Protein AF-A0A2V7PS42-F1 (afdb_monomer_lite)

Foldseek 3Di:
DDWADDDDPPCQFKTKDWDWDDDDDDIWIWIDIDGQPDDSDDVVSVVPDDPVNVVVRVVPTGTPVVDVRNPDDD

pLDDT: mean 77.83, std 14.3, range [43.75, 93.94]

Radius of gyration: 12.76 Å; chains: 1; bounding box: 37×18×37 Å

Structure (mmCIF, N/CA/C/O backbone):
data_AF-A0A2V7PS42-F1
#
_entry.id   AF-A0A2V7PS42-F1
#
loop_
_atom_site.group_PDB
_atom_site.id
_atom_site.type_symbol
_atom_site.label_atom_id
_atom_site.label_alt_id
_atom_site.label_comp_id
_atom_site.label_asym_id
_atom_site.label_entity_id
_atom_site.label_seq_id
_atom_site.pdbx_PDB_ins_code
_atom_site.Cartn_x
_atom_site.Cartn_y
_atom_site.Cartn_z
_atom_site.occupancy
_atom_site.B_iso_or_equiv
_atom_site.auth_seq_id
_atom_site.auth_comp_id
_atom_site.auth_asym_id
_atom_site.auth_atom_id
_atom_site.pdbx_PDB_model_num
ATOM 1 N N . VAL A 1 1 ? 3.716 4.648 -1.490 1.00 89.88 1 VAL A N 1
ATOM 2 C CA . VAL A 1 1 ? 2.381 3.995 -1.501 1.00 89.88 1 VAL A CA 1
ATOM 3 C C . VAL A 1 1 ? 1.314 5.078 -1.417 1.00 89.88 1 VAL A C 1
ATOM 5 O O . VAL A 1 1 ? 1.597 6.112 -0.829 1.00 89.88 1 VAL A O 1
ATOM 8 N N . SER A 1 2 ? 0.143 4.906 -2.034 1.00 88.75 2 SER A N 1
ATOM 9 C CA . SER A 1 2 ? -0.965 5.872 -1.930 1.00 88.75 2 SER A CA 1
ATOM 10 C C . SER A 1 2 ? -2.328 5.170 -1.944 1.00 88.75 2 SER A C 1
ATOM 12 O O . SER A 1 2 ? -2.447 4.132 -2.603 1.00 88.75 2 SER A O 1
ATOM 14 N N . PRO A 1 3 ? -3.381 5.733 -1.326 1.00 87.25 3 PRO A N 1
ATOM 15 C CA . PRO A 1 3 ? -4.747 5.284 -1.572 1.00 87.25 3 PRO A CA 1
ATOM 16 C C . PRO A 1 3 ? -5.113 5.469 -3.057 1.00 87.25 3 PRO A C 1
ATOM 18 O O . PRO A 1 3 ? -4.608 6.369 -3.732 1.00 87.25 3 PRO A O 1
ATOM 21 N N . ALA A 1 4 ? -5.972 4.599 -3.577 1.00 81.00 4 ALA A N 1
ATOM 22 C CA . ALA A 1 4 ? -6.471 4.602 -4.949 1.00 81.00 4 ALA A CA 1
ATOM 23 C C . ALA A 1 4 ? -7.965 4.227 -4.992 1.00 81.00 4 ALA A C 1
ATOM 25 O O . ALA A 1 4 ? -8.542 3.796 -3.991 1.00 81.00 4 ALA A O 1
ATOM 26 N N . GLY A 1 5 ? -8.600 4.409 -6.151 1.00 74.12 5 GLY A N 1
ATOM 27 C CA . GLY A 1 5 ? -10.016 4.092 -6.359 1.00 74.12 5 GLY A CA 1
ATOM 28 C C . GLY A 1 5 ? -10.990 5.155 -5.830 1.00 74.12 5 GLY A C 1
ATOM 29 O O . GLY A 1 5 ? -10.643 6.011 -5.012 1.00 74.12 5 GLY A O 1
ATOM 30 N N . ARG A 1 6 ? -12.232 5.111 -6.330 1.00 65.62 6 ARG A N 1
ATOM 31 C CA . ARG A 1 6 ? -13.320 6.018 -5.926 1.00 65.62 6 ARG A CA 1
ATOM 32 C C . ARG A 1 6 ? -13.988 5.514 -4.648 1.00 65.62 6 ARG A C 1
ATOM 34 O O . ARG A 1 6 ? -14.249 4.322 -4.522 1.00 65.62 6 ARG A O 1
ATOM 41 N N . ILE A 1 7 ? -14.311 6.427 -3.733 1.00 64.25 7 ILE A N 1
ATOM 42 C CA . ILE A 1 7 ? -15.172 6.119 -2.586 1.00 64.25 7 ILE A CA 1
ATOM 43 C C . ILE A 1 7 ? -16.591 5.940 -3.127 1.00 64.25 7 ILE A C 1
ATOM 45 O O . ILE A 1 7 ? -17.173 6.878 -3.668 1.00 64.25 7 ILE A O 1
ATOM 49 N N . THR A 1 8 ? -17.132 4.731 -3.018 1.00 58.72 8 THR A N 1
ATOM 50 C CA . THR A 1 8 ? -18.543 4.461 -3.313 1.00 58.72 8 THR A CA 1
ATOM 51 C C . THR A 1 8 ? -19.305 4.304 -2.001 1.00 58.72 8 THR A C 1
ATOM 53 O O . THR A 1 8 ? -18.718 3.964 -0.975 1.00 58.72 8 THR A O 1
ATOM 56 N N . GLN A 1 9 ? -20.619 4.534 -2.013 1.00 56.50 9 GLN A N 1
ATOM 57 C CA . G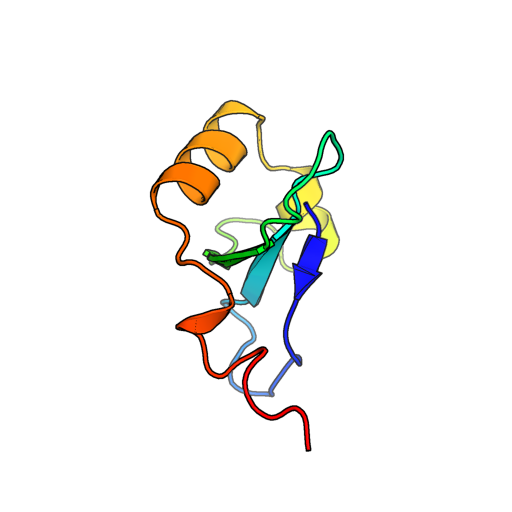LN A 1 9 ? -21.475 4.415 -0.823 1.00 56.50 9 GLN A CA 1
ATOM 58 C C . GLN A 1 9 ? -21.404 3.026 -0.152 1.00 56.50 9 GLN A C 1
ATOM 60 O O . GLN A 1 9 ? -21.658 2.920 1.046 1.00 56.50 9 GLN A O 1
ATOM 65 N N . TYR A 1 10 ? -21.012 1.997 -0.911 1.00 54.88 10 TYR A N 1
ATOM 66 C CA . TYR A 1 10 ? -20.848 0.609 -0.471 1.00 54.88 10 TYR A CA 1
ATOM 67 C C . TYR A 1 10 ? -19.395 0.234 -0.121 1.00 54.88 10 TYR A C 1
ATOM 69 O O . TYR A 1 10 ? -19.158 -0.830 0.433 1.00 54.88 10 TYR A O 1
ATOM 77 N N . GLY A 1 11 ? -18.418 1.094 -0.429 1.00 57.97 11 GLY A N 1
ATOM 78 C CA . GLY A 1 11 ? -16.985 0.863 -0.211 1.00 57.97 11 GLY A CA 1
ATOM 79 C C . GLY A 1 11 ? -16.444 1.581 1.024 1.00 57.97 11 GLY A C 1
ATOM 80 O O . GLY A 1 11 ? -15.370 2.173 0.957 1.00 57.97 11 GLY A O 1
ATOM 81 N N . LYS A 1 12 ? -17.216 1.621 2.117 1.00 62.44 12 LYS A N 1
ATOM 82 C CA . LYS A 1 12 ? -16.792 2.305 3.351 1.00 62.44 12 LYS A CA 1
ATOM 83 C C . LYS A 1 12 ? -15.738 1.523 4.138 1.00 62.44 12 LYS A C 1
ATOM 85 O O . LYS A 1 12 ? -14.956 2.147 4.845 1.00 62.44 12 LYS A O 1
ATOM 90 N N . ASP A 1 13 ? -15.677 0.207 3.944 1.00 71.12 13 ASP A N 1
ATOM 91 C CA . ASP A 1 13 ? -14.842 -0.676 4.765 1.00 71.12 13 ASP A CA 1
ATOM 92 C C . ASP A 1 13 ? -13.562 -1.140 4.053 1.00 71.12 13 ASP A C 1
ATOM 94 O O . ASP A 1 13 ? -12.642 -1.627 4.700 1.00 71.12 13 ASP A O 1
ATOM 98 N N . GLU A 1 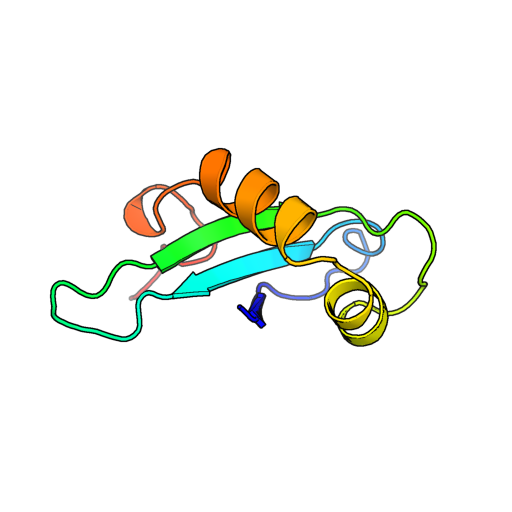14 ? -13.464 -0.959 2.731 1.00 80.00 14 GLU A N 1
ATOM 99 C CA . GLU A 1 14 ? -12.306 -1.368 1.933 1.00 80.00 14 GLU A CA 1
ATOM 100 C C . GLU A 1 14 ? -11.918 -0.324 0.893 1.00 80.00 14 GLU A C 1
ATOM 102 O O . GLU A 1 14 ? -12.766 0.298 0.250 1.00 80.00 14 GLU A O 1
ATOM 107 N N . PHE A 1 15 ? -10.614 -0.184 0.661 1.00 83.00 15 PHE A N 1
ATOM 108 C CA . PHE A 1 15 ? -10.101 0.656 -0.408 1.00 83.00 15 PHE A CA 1
ATOM 109 C C . PHE A 1 15 ? -8.860 0.092 -1.091 1.00 83.00 15 PHE A C 1
ATOM 111 O O . PHE A 1 15 ? -8.164 -0.771 -0.562 1.00 83.00 15 PHE A O 1
ATOM 118 N N . ALA A 1 16 ? -8.576 0.582 -2.299 1.00 85.88 16 ALA A N 1
ATOM 119 C CA . ALA A 1 16 ? -7.392 0.171 -3.037 1.00 85.88 16 ALA A CA 1
ATOM 120 C C . ALA A 1 16 ? -6.140 0.907 -2.547 1.00 85.88 16 ALA A C 1
ATOM 122 O O . ALA A 1 16 ? -6.150 2.128 -2.376 1.00 85.88 16 ALA A O 1
ATOM 123 N N . LEU A 1 17 ? -5.044 0.173 -2.380 1.00 90.19 17 LEU A N 1
ATOM 124 C CA . LEU A 1 17 ? -3.703 0.708 -2.180 1.00 90.19 17 LEU A CA 1
ATOM 125 C C . LEU A 1 17 ? -2.892 0.526 -3.455 1.00 90.19 17 LEU A C 1
ATOM 127 O O . LEU A 1 17 ? -2.810 -0.578 -3.991 1.00 90.19 17 LEU A O 1
ATOM 131 N N . ARG A 1 18 ? -2.273 1.615 -3.914 1.00 91.00 18 ARG A N 1
ATOM 132 C CA . ARG A 1 18 ? -1.373 1.630 -5.063 1.00 91.00 18 ARG A CA 1
ATOM 133 C C . ARG A 1 18 ? 0.077 1.690 -4.603 1.00 91.00 18 ARG A C 1
ATOM 135 O O . ARG A 1 18 ? 0.503 2.631 -3.923 1.00 91.00 18 ARG A O 1
ATOM 142 N N . PHE A 1 19 ? 0.847 0.714 -5.054 1.00 90.88 19 PHE A N 1
ATOM 143 C CA . PHE A 1 19 ? 2.298 0.691 -4.968 1.00 90.88 19 PHE A CA 1
ATOM 144 C C . PHE A 1 19 ? 2.872 1.102 -6.319 1.00 90.88 19 PHE A C 1
ATOM 146 O O . PHE A 1 19 ? 2.425 0.612 -7.351 1.00 90.88 19 PHE A O 1
ATOM 153 N N . ARG A 1 20 ? 3.846 2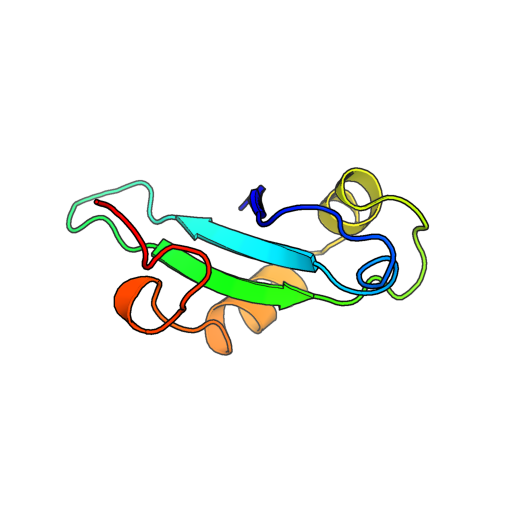.012 -6.312 1.00 90.69 20 ARG A N 1
ATOM 154 C CA . ARG A 1 20 ? 4.552 2.466 -7.511 1.00 90.69 20 ARG A CA 1
ATOM 155 C C . ARG A 1 20 ? 6.049 2.364 -7.261 1.00 90.69 20 ARG A C 1
ATOM 157 O O . ARG A 1 20 ? 6.537 2.926 -6.280 1.00 90.69 20 ARG A O 1
ATOM 164 N N . ARG A 1 21 ? 6.759 1.673 -8.152 1.00 87.06 21 ARG A N 1
ATOM 165 C CA . ARG A 1 21 ? 8.226 1.678 -8.205 1.00 87.06 21 ARG A CA 1
ATOM 166 C C . ARG A 1 21 ? 8.707 3.064 -8.646 1.00 87.06 21 ARG A C 1
ATOM 168 O O . ARG A 1 21 ? 8.182 3.613 -9.615 1.00 87.06 21 ARG A O 1
ATOM 175 N N . ILE A 1 22 ? 9.670 3.633 -7.916 1.00 85.06 22 ILE A N 1
ATOM 176 C CA . ILE A 1 22 ? 10.197 4.979 -8.191 1.00 85.06 22 ILE A CA 1
ATOM 177 C C . ILE A 1 22 ? 11.401 4.892 -9.146 1.00 85.06 22 ILE A C 1
ATOM 179 O O . ILE A 1 22 ? 11.378 5.600 -10.146 1.00 85.06 22 ILE A O 1
ATOM 183 N N . GLU A 1 23 ? 12.371 3.981 -8.943 1.00 83.31 23 GLU A N 1
ATOM 184 C CA . GLU A 1 23 ? 13.592 3.885 -9.781 1.00 83.31 23 GLU A CA 1
ATOM 185 C C . GLU A 1 23 ? 14.283 2.493 -9.778 1.00 83.31 23 GLU A C 1
ATOM 187 O O . GLU A 1 23 ? 14.037 1.690 -8.868 1.00 83.31 23 GLU A O 1
ATOM 192 N N . PRO A 1 24 ? 15.190 2.217 -10.751 1.00 70.88 24 PRO A N 1
ATOM 193 C CA . PRO A 1 24 ? 15.150 2.710 -12.130 1.00 70.88 24 PRO A CA 1
ATOM 194 C C . PRO A 1 24 ? 14.099 1.912 -12.941 1.00 70.88 24 PRO A C 1
ATOM 196 O O . PRO A 1 24 ? 13.515 0.956 -12.420 1.00 70.88 24 PRO A O 1
ATOM 199 N N . PRO A 1 25 ? 13.799 2.314 -14.189 1.00 72.56 25 PRO A N 1
ATOM 200 C CA . PRO A 1 25 ? 12.795 1.666 -15.037 1.00 72.56 25 PRO A CA 1
ATOM 201 C C . PRO A 1 25 ? 12.955 0.134 -15.153 1.00 72.56 25 PRO A C 1
ATOM 203 O O . PRO A 1 25 ? 14.073 -0.371 -15.035 1.00 72.56 25 PRO A O 1
ATOM 206 N N . PRO A 1 26 ? 11.866 -0.609 -15.441 1.00 72.06 26 PRO A N 1
ATOM 207 C CA . PRO A 1 26 ? 10.547 -0.128 -15.873 1.00 72.06 26 PRO A CA 1
ATOM 208 C C . PRO A 1 26 ? 9.638 0.351 -14.720 1.00 72.06 26 PRO A C 1
ATOM 210 O O . PRO A 1 26 ? 9.740 -0.157 -13.602 1.00 72.06 26 PRO A O 1
ATOM 213 N N . PRO A 1 27 ? 8.729 1.320 -14.967 1.00 78.38 27 PRO A N 1
ATOM 214 C CA . PRO A 1 27 ? 7.716 1.697 -13.988 1.00 78.38 27 PRO A CA 1
ATOM 215 C C . PRO A 1 27 ? 6.768 0.516 -13.751 1.00 78.38 27 PRO A C 1
ATOM 217 O O . PRO A 1 27 ? 6.104 0.042 -14.669 1.00 78.38 27 PRO A O 1
ATOM 220 N N . GLU A 1 28 ? 6.698 0.054 -12.507 1.00 84.06 28 GLU A N 1
ATOM 221 C CA . GLU A 1 28 ? 5.762 -0.981 -12.078 1.00 84.06 28 GLU A CA 1
ATOM 222 C C . GLU A 1 28 ? 4.745 -0.367 -11.117 1.00 84.06 28 GLU A C 1
ATOM 224 O O . GLU A 1 28 ? 5.114 0.289 -10.135 1.00 84.06 28 GLU A O 1
ATOM 229 N N . GLU A 1 29 ? 3.464 -0.589 -11.404 1.00 88.75 29 GLU A N 1
ATOM 230 C CA . GLU A 1 29 ? 2.371 -0.269 -10.497 1.00 88.75 29 GLU A CA 1
ATOM 231 C C . GLU A 1 29 ? 1.657 -1.549 -10.076 1.00 88.75 29 GLU A C 1
ATOM 233 O O . GLU A 1 29 ? 1.390 -2.428 -10.899 1.00 88.75 29 GLU A O 1
ATOM 238 N N . ARG A 1 30 ? 1.331 -1.644 -8.788 1.00 89.94 30 ARG A N 1
ATOM 239 C CA . ARG A 1 30 ? 0.607 -2.777 -8.212 1.00 89.94 30 ARG A CA 1
ATOM 240 C C . ARG A 1 30 ? -0.530 -2.290 -7.333 1.00 89.94 30 ARG A C 1
ATOM 242 O O . ARG A 1 30 ? -0.427 -1.232 -6.705 1.00 89.94 30 ARG A O 1
ATOM 249 N N . LEU A 1 31 ? -1.608 -3.061 -7.294 1.00 89.19 31 LEU A N 1
ATOM 250 C CA . LEU A 1 31 ? -2.816 -2.759 -6.540 1.00 89.19 31 LEU A CA 1
ATOM 251 C C . LEU A 1 31 ? -3.154 -3.892 -5.577 1.00 89.19 31 LEU A C 1
ATOM 253 O O . LEU A 1 31 ? -3.031 -5.069 -5.907 1.00 89.19 31 LEU A O 1
ATOM 257 N N . THR A 1 32 ? -3.632 -3.533 -4.392 1.00 88.94 32 THR A N 1
ATOM 258 C CA . THR A 1 32 ? -4.276 -4.474 -3.469 1.00 88.94 32 THR A CA 1
ATOM 259 C C . THR A 1 32 ? -5.481 -3.823 -2.810 1.00 88.94 32 THR A C 1
ATOM 261 O O . THR A 1 32 ? -5.525 -2.601 -2.657 1.00 88.94 32 THR A O 1
ATOM 264 N N . ARG A 1 33 ? -6.457 -4.635 -2.407 1.00 87.25 33 ARG A N 1
ATOM 265 C CA . ARG A 1 33 ? -7.533 -4.218 -1.504 1.00 87.25 33 ARG A CA 1
ATOM 266 C C . ARG A 1 33 ? -7.011 -4.216 -0.070 1.00 87.25 33 ARG A C 1
ATOM 268 O O . ARG A 1 33 ? -6.252 -5.103 0.315 1.00 87.25 33 ARG A O 1
ATOM 275 N N . TYR A 1 34 ? -7.401 -3.207 0.695 1.00 86.50 34 TYR A N 1
ATOM 276 C CA . TYR A 1 34 ? -7.064 -3.063 2.102 1.00 86.50 34 TYR A CA 1
ATOM 277 C C . TYR A 1 34 ? -8.305 -2.643 2.888 1.00 86.50 34 TYR A C 1
ATOM 279 O O . TYR A 1 34 ? -8.972 -1.671 2.527 1.00 86.50 34 TYR A O 1
ATOM 287 N N . ALA A 1 35 ? -8.586 -3.388 3.957 1.00 85.50 35 ALA A N 1
ATOM 288 C CA . ALA A 1 35 ? -9.662 -3.126 4.900 1.00 85.50 35 ALA A CA 1
ATOM 289 C C . ALA A 1 35 ? -9.073 -2.570 6.209 1.00 85.50 35 ALA A C 1
ATOM 291 O O . ALA A 1 35 ? -8.370 -3.307 6.915 1.00 85.50 35 ALA A O 1
ATOM 292 N N . PRO A 1 36 ? -9.321 -1.297 6.564 1.00 80.88 36 PRO A N 1
ATOM 293 C CA . PRO A 1 36 ? -8.945 -0.748 7.862 1.00 80.88 36 PRO A CA 1
ATOM 294 C C . PRO A 1 36 ? -9.555 -1.544 9.012 1.00 80.88 36 PRO A C 1
ATOM 296 O O . PRO A 1 36 ? -10.757 -1.783 9.050 1.00 80.88 36 PRO A O 1
ATOM 299 N N . ARG A 1 37 ? -8.738 -1.921 10.001 1.00 72.94 37 ARG A N 1
ATOM 300 C CA . ARG A 1 37 ? -9.231 -2.646 11.190 1.00 72.94 37 ARG A CA 1
ATOM 301 C C . ARG A 1 37 ? -9.626 -1.735 12.354 1.00 72.94 37 ARG A C 1
ATOM 303 O O . ARG A 1 37 ? -10.267 -2.211 13.285 1.00 72.94 37 ARG A O 1
ATOM 310 N N . ARG A 1 38 ? -9.184 -0.471 12.364 1.00 66.12 38 ARG A N 1
ATOM 311 C CA . ARG A 1 38 ? -9.285 0.428 13.535 1.00 66.12 38 ARG A CA 1
ATOM 312 C C . ARG A 1 38 ? -9.640 1.874 13.187 1.00 66.12 38 ARG A C 1
ATOM 314 O O . ARG A 1 38 ? -10.487 2.460 13.853 1.00 66.12 38 ARG A O 1
ATOM 321 N N . ALA A 1 39 ? -9.016 2.442 12.159 1.00 65.69 39 ALA A N 1
ATOM 322 C CA . ALA A 1 39 ? -9.254 3.823 11.754 1.00 65.69 39 ALA A CA 1
ATOM 323 C C . ALA A 1 39 ? -10.487 3.949 10.842 1.00 65.69 39 ALA A C 1
ATOM 325 O O . ALA A 1 39 ? -10.682 3.152 9.928 1.00 65.69 39 ALA A O 1
ATOM 326 N N . LYS A 1 40 ? -11.306 4.983 11.083 1.00 66.75 40 LYS A N 1
ATOM 327 C CA . LYS A 1 40 ? -12.474 5.326 10.247 1.00 66.75 40 LYS A CA 1
ATOM 328 C C . LYS A 1 40 ? -12.096 6.053 8.952 1.00 66.75 40 LYS A C 1
ATOM 330 O O . LYS A 1 40 ? -12.926 6.151 8.054 1.00 66.75 40 LYS A O 1
ATOM 335 N N . ASP A 1 41 ? -10.874 6.579 8.880 1.00 77.94 41 ASP A N 1
ATOM 336 C CA . ASP A 1 41 ? -10.367 7.352 7.750 1.00 77.94 41 ASP A CA 1
ATOM 337 C C . ASP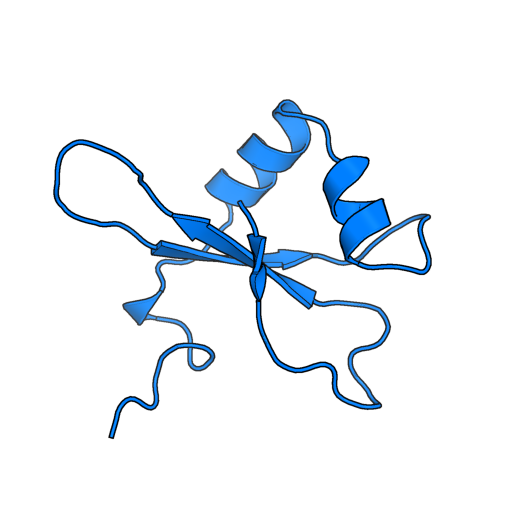 A 1 41 ? -9.234 6.614 7.017 1.00 77.94 41 ASP A C 1
ATOM 339 O O . ASP A 1 41 ? -8.388 5.964 7.637 1.00 77.94 41 ASP A O 1
ATOM 343 N N . ARG A 1 42 ? -9.222 6.713 5.68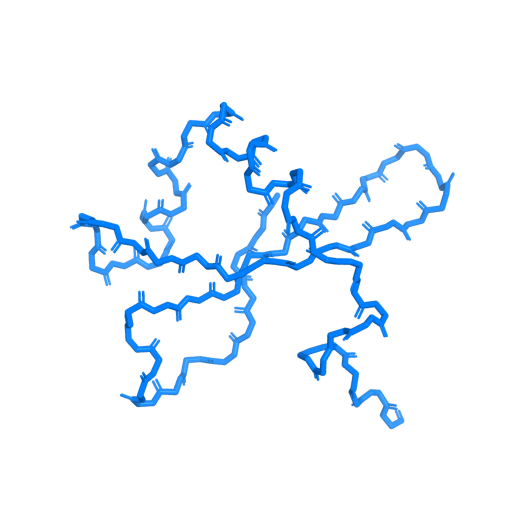2 1.00 80.06 42 ARG A N 1
ATOM 344 C CA . ARG A 1 42 ? -8.301 5.974 4.802 1.00 80.06 42 ARG A CA 1
ATOM 345 C C . ARG A 1 42 ? -6.863 6.462 4.917 1.00 80.06 42 ARG A C 1
ATOM 347 O O . ARG A 1 42 ? -5.948 5.641 4.878 1.00 80.06 42 ARG A O 1
ATOM 354 N N . GLU A 1 43 ? -6.665 7.773 5.013 1.00 82.12 43 GLU A N 1
ATOM 355 C CA . GLU A 1 43 ? -5.329 8.361 5.105 1.00 82.12 43 GLU A CA 1
ATOM 356 C C . GLU A 1 43 ? -4.725 8.062 6.468 1.00 82.12 43 GLU A C 1
ATOM 358 O O . GLU A 1 43 ? -3.589 7.600 6.547 1.00 82.12 43 GLU A O 1
ATOM 363 N N . THR A 1 44 ? -5.532 8.203 7.522 1.00 83.62 44 THR A N 1
ATOM 364 C CA . THR A 1 44 ? -5.127 7.830 8.882 1.00 83.62 44 THR A CA 1
ATOM 365 C C . THR A 1 44 ? -4.792 6.341 8.956 1.00 83.62 44 THR A C 1
ATOM 367 O O . THR A 1 44 ? -3.729 5.972 9.442 1.00 83.62 44 THR A O 1
ATOM 370 N N . SER A 1 45 ? -5.643 5.471 8.396 1.00 85.25 45 SER A N 1
ATOM 371 C CA . SER A 1 45 ? -5.379 4.030 8.410 1.00 85.25 45 SER A CA 1
ATOM 372 C C . SER A 1 45 ? -4.120 3.643 7.637 1.00 85.25 45 SER A C 1
ATOM 374 O O . SER A 1 45 ? -3.433 2.713 8.044 1.00 85.25 45 SER A O 1
ATOM 376 N N . LEU A 1 46 ? -3.822 4.325 6.528 1.00 87.88 46 LEU A N 1
ATOM 377 C CA . LEU A 1 46 ? -2.590 4.100 5.776 1.00 87.88 46 LEU A CA 1
ATOM 378 C C . LEU A 1 46 ? -1.360 4.582 6.555 1.00 87.88 46 LEU A C 1
ATOM 380 O O . LEU A 1 46 ? -0.336 3.908 6.525 1.00 87.88 46 LEU A O 1
ATOM 384 N N . ALA A 1 47 ? -1.456 5.721 7.243 1.00 88.19 47 ALA A N 1
ATOM 385 C CA . ALA A 1 47 ? -0.365 6.266 8.049 1.00 88.19 47 ALA A CA 1
ATOM 386 C C . ALA A 1 47 ? -0.020 5.387 9.265 1.00 88.19 47 ALA A C 1
ATOM 388 O O . ALA A 1 47 ? 1.117 5.399 9.725 1.00 88.19 47 ALA A O 1
ATOM 389 N N . GLU A 1 48 ? -0.983 4.612 9.769 1.00 89.38 48 GLU A N 1
ATOM 390 C CA . GLU A 1 48 ? -0.783 3.655 10.864 1.00 89.38 48 GLU A CA 1
ATOM 391 C C . GLU A 1 48 ? -0.119 2.336 10.427 1.00 89.38 48 GLU A C 1
ATOM 393 O O . GLU A 1 48 ? 0.300 1.562 11.289 1.00 89.38 48 GLU A O 1
ATOM 398 N N . LEU A 1 49 ? -0.019 2.051 9.119 1.00 90.62 49 LEU A N 1
ATOM 399 C CA . LEU A 1 49 ? 0.590 0.811 8.632 1.00 90.62 49 LEU A CA 1
ATOM 400 C C . LEU A 1 49 ? 2.105 0.822 8.822 1.00 90.62 49 LEU A C 1
ATOM 402 O O . LEU A 1 49 ? 2.811 1.728 8.382 1.00 90.62 49 LEU A O 1
ATOM 406 N N . THR A 1 50 ? 2.615 -0.254 9.408 1.00 92.94 50 THR A N 1
ATOM 407 C CA . THR A 1 50 ? 4.054 -0.484 9.541 1.00 92.94 50 THR A CA 1
ATOM 408 C C . THR A 1 50 ? 4.680 -0.901 8.208 1.00 92.94 50 THR A C 1
ATOM 410 O O . THR A 1 50 ? 4.026 -1.502 7.351 1.00 92.94 50 THR A O 1
ATOM 413 N N . ASP A 1 51 ? 5.991 -0.702 8.056 1.00 93.44 51 ASP A N 1
ATOM 414 C CA . ASP A 1 51 ? 6.738 -1.154 6.870 1.00 93.44 51 ASP A CA 1
ATOM 415 C C . ASP A 1 51 ? 6.585 -2.660 6.609 1.00 93.44 51 ASP A C 1
ATOM 417 O O . ASP A 1 51 ? 6.508 -3.106 5.460 1.00 93.44 51 ASP A O 1
ATOM 421 N N . ARG A 1 52 ? 6.490 -3.464 7.675 1.00 93.81 52 ARG A N 1
ATOM 422 C CA . ARG A 1 52 ? 6.253 -4.910 7.575 1.00 93.81 52 ARG A CA 1
ATOM 423 C C . ARG A 1 52 ? 4.879 -5.207 6.976 1.00 93.81 52 ARG A C 1
ATOM 425 O O . ARG A 1 52 ? 4.765 -6.076 6.114 1.00 93.81 52 ARG A O 1
ATOM 432 N N . GLU A 1 53 ? 3.842 -4.502 7.415 1.00 92.81 53 GLU A N 1
ATOM 433 C CA . GLU A 1 53 ? 2.490 -4.658 6.872 1.00 92.81 53 GLU A CA 1
ATOM 434 C C . GLU A 1 53 ? 2.416 -4.182 5.421 1.00 92.81 53 GLU A C 1
ATOM 436 O O . GLU A 1 53 ? 1.862 -4.887 4.579 1.00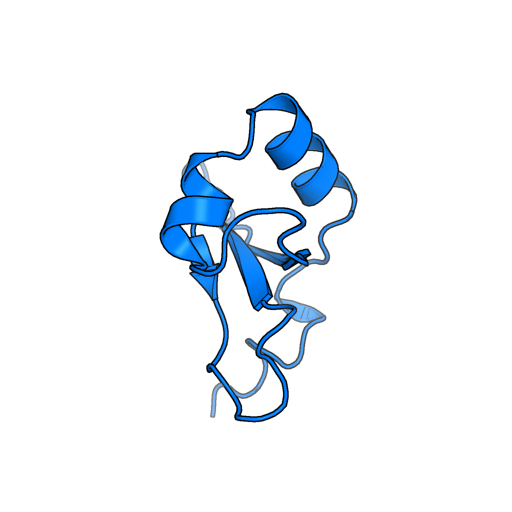 92.81 53 GLU A O 1
ATOM 441 N N . LEU A 1 54 ? 3.049 -3.050 5.099 1.00 93.19 54 LEU A N 1
ATOM 442 C CA . LEU A 1 54 ? 3.165 -2.554 3.727 1.00 93.19 54 LEU A CA 1
ATOM 443 C C . LEU A 1 54 ? 3.886 -3.552 2.814 1.00 93.19 54 LEU A C 1
ATOM 445 O O . LEU A 1 54 ? 3.453 -3.770 1.683 1.00 93.19 54 LEU A O 1
ATOM 449 N N . THR A 1 55 ? 4.941 -4.202 3.308 1.00 93.94 55 THR A N 1
ATOM 450 C CA . THR A 1 55 ? 5.665 -5.243 2.565 1.00 93.94 55 THR A CA 1
ATOM 451 C C . THR A 1 55 ? 4.783 -6.464 2.319 1.00 93.94 55 THR A C 1
ATOM 453 O O . THR A 1 55 ? 4.713 -6.954 1.194 1.00 93.94 55 THR A O 1
ATOM 456 N N . ASN A 1 56 ? 4.048 -6.930 3.331 1.00 93.56 56 ASN A N 1
ATOM 457 C CA . ASN A 1 56 ? 3.113 -8.047 3.172 1.00 93.56 56 ASN A CA 1
ATOM 458 C C . ASN A 1 56 ? 2.010 -7.729 2.151 1.00 93.56 56 ASN A C 1
ATOM 460 O O . ASN A 1 56 ? 1.698 -8.562 1.303 1.00 93.56 56 ASN A O 1
ATOM 464 N N . LEU A 1 57 ? 1.459 -6.513 2.198 1.00 92.56 57 LEU A N 1
ATOM 465 C CA . LEU A 1 57 ? 0.466 -6.027 1.237 1.00 92.56 57 LEU A CA 1
ATOM 466 C C . LEU A 1 57 ? 1.036 -5.938 -0.184 1.00 92.56 57 LEU A C 1
ATOM 468 O O . LEU A 1 57 ? 0.344 -6.266 -1.146 1.00 92.56 57 LEU A O 1
ATOM 472 N N . LEU A 1 58 ? 2.302 -5.541 -0.330 1.00 90.94 58 LEU A N 1
ATOM 473 C CA . LEU A 1 58 ? 2.993 -5.537 -1.617 1.00 90.94 58 LEU A CA 1
ATOM 474 C C . LEU A 1 58 ? 3.164 -6.960 -2.172 1.00 90.94 58 LEU A C 1
ATOM 476 O O . LEU A 1 58 ? 2.926 -7.168 -3.360 1.00 90.94 58 LEU A O 1
ATOM 480 N N . LEU A 1 59 ? 3.518 -7.942 -1.339 1.00 91.38 59 LEU A N 1
ATOM 481 C CA . LEU A 1 59 ? 3.713 -9.334 -1.770 1.00 91.38 59 LEU A CA 1
ATOM 482 C C . LEU A 1 59 ? 2.439 -9.972 -2.341 1.00 91.38 59 LEU A C 1
ATOM 484 O O . LEU A 1 59 ? 2.522 -10.757 -3.282 1.00 91.38 59 LEU A O 1
ATOM 488 N N . VAL A 1 60 ? 1.269 -9.618 -1.802 1.00 89.69 60 VAL A N 1
ATOM 489 C CA . VAL A 1 60 ? -0.034 -10.129 -2.273 1.00 89.69 60 VAL A CA 1
ATOM 490 C C . VAL A 1 60 ? -0.714 -9.223 -3.303 1.00 89.69 60 VAL A C 1
ATOM 492 O O . VAL A 1 60 ? -1.776 -9.563 -3.823 1.00 89.69 60 VAL A O 1
ATOM 495 N N . SER A 1 61 ? -0.122 -8.064 -3.605 1.00 88.44 61 SER A N 1
ATOM 496 C CA . SER A 1 61 ? -0.667 -7.126 -4.586 1.00 88.44 61 SER A CA 1
ATOM 497 C C . SER A 1 61 ? -0.608 -7.697 -5.999 1.00 88.44 61 SER A C 1
ATOM 499 O O . SER A 1 61 ? 0.295 -8.462 -6.336 1.00 88.44 61 SER A O 1
ATOM 501 N N . GLN A 1 62 ? -1.550 -7.296 -6.847 1.00 84.94 62 GLN A N 1
ATOM 502 C CA . GLN A 1 62 ? -1.604 -7.689 -8.251 1.00 84.94 62 GLN A CA 1
ATOM 503 C C . GLN A 1 62 ? -1.016 -6.590 -9.144 1.00 84.94 62 GLN A C 1
ATOM 505 O O . GLN A 1 62 ? -1.144 -5.406 -8.816 1.00 84.94 62 GLN A O 1
ATOM 510 N N . PRO A 1 63 ? -0.384 -6.937 -10.277 1.00 82.50 63 PRO A N 1
ATOM 511 C CA . PRO A 1 63 ? 0.033 -5.953 -11.269 1.00 82.50 63 PRO A CA 1
ATOM 512 C C . PRO A 1 63 ? -1.135 -5.070 -11.738 1.00 82.50 63 PRO A C 1
ATOM 514 O O . PRO A 1 63 ? -2.279 -5.512 -11.857 1.00 82.50 63 PRO A O 1
ATOM 517 N N . SER A 1 64 ? -0.863 -3.804 -12.047 1.00 71.31 64 SER A N 1
ATOM 518 C CA . SER A 1 64 ? -1.897 -2.858 -12.490 1.00 71.31 64 SER A CA 1
ATOM 519 C C . SER A 1 64 ? -2.598 -3.271 -13.791 1.00 71.31 64 SER A C 1
ATOM 521 O O . SER A 1 64 ? -3.786 -2.995 -13.946 1.00 71.31 64 SER A O 1
ATOM 523 N N . TRP A 1 65 ? -1.906 -3.971 -14.698 1.00 64.31 65 TRP A N 1
ATOM 524 C CA . TRP A 1 65 ? -2.446 -4.390 -16.000 1.00 64.31 65 TRP A CA 1
ATOM 525 C C . TRP A 1 65 ? -3.530 -5.475 -15.910 1.00 64.31 65 TRP A C 1
ATOM 527 O O . TRP A 1 65 ? -4.300 -5.635 -16.852 1.00 64.31 65 TRP A O 1
ATOM 537 N N . THR A 1 66 ? -3.637 -6.185 -14.781 1.00 58.84 66 THR A N 1
ATOM 538 C CA . THR A 1 66 ? -4.686 -7.191 -14.540 1.00 58.84 66 THR A CA 1
ATOM 539 C C . THR A 1 66 ? -5.906 -6.633 -13.808 1.00 58.84 66 THR A C 1
ATOM 541 O O . THR A 1 66 ? -6.860 -7.371 -13.577 1.00 58.84 66 THR A O 1
ATOM 544 N N . THR A 1 67 ? -5.897 -5.355 -13.402 1.00 50.41 67 THR A N 1
ATOM 545 C CA . THR A 1 67 ? -6.919 -4.808 -12.497 1.00 50.41 67 THR A CA 1
ATOM 546 C C . THR A 1 67 ? -7.804 -3.769 -13.205 1.00 50.41 67 THR A C 1
ATOM 548 O O . THR A 1 67 ? -7.289 -2.752 -13.675 1.00 50.41 67 THR A O 1
ATOM 551 N N . PRO A 1 68 ? -9.144 -3.938 -13.228 1.00 55.81 68 PRO A N 1
ATOM 552 C CA . PRO A 1 68 ? -10.063 -3.017 -13.912 1.00 55.81 68 PRO A CA 1
ATOM 553 C C . PRO A 1 68 ? -10.071 -1.593 -13.329 1.00 55.81 68 PRO A C 1
ATOM 555 O O . PRO A 1 68 ? -10.542 -0.665 -13.978 1.00 55.81 68 PRO A O 1
ATOM 558 N N . GLU A 1 69 ? -9.505 -1.379 -12.137 1.00 54.50 69 GLU A N 1
ATOM 559 C CA . GLU A 1 69 ? -9.421 -0.054 -11.503 1.00 54.50 69 GLU A CA 1
ATOM 560 C C . GLU A 1 69 ? -8.450 0.919 -12.186 1.00 54.50 69 GLU A C 1
ATOM 562 O O . GLU A 1 69 ? -8.561 2.128 -11.991 1.00 54.50 69 GLU A O 1
ATOM 567 N N . LEU A 1 70 ? -7.528 0.409 -13.008 1.00 52.69 70 LEU A N 1
ATOM 568 C CA . LEU A 1 70 ? -6.657 1.207 -13.884 1.00 52.69 70 LEU A CA 1
ATOM 569 C C . LEU A 1 70 ? -6.911 0.918 -15.377 1.00 52.69 70 LEU A C 1
ATOM 571 O O . LEU A 1 70 ? -6.277 1.519 -16.244 1.00 52.69 70 LEU A O 1
ATOM 575 N N . GLY A 1 71 ? -7.858 0.022 -15.673 1.00 49.28 71 GLY A N 1
ATOM 576 C CA . GLY A 1 71 ? -8.126 -0.562 -16.985 1.00 49.28 71 GLY A CA 1
ATOM 577 C C . GLY A 1 71 ? -9.438 -0.096 -17.612 1.00 49.28 71 GLY A C 1
ATOM 578 O O . GLY A 1 71 ? -10.275 -0.919 -17.945 1.00 49.28 71 GLY A O 1
ATOM 579 N N . TYR A 1 72 ? -9.596 1.214 -17.786 1.00 43.75 72 TYR A N 1
ATOM 580 C CA . TYR A 1 72 ? -10.296 1.814 -18.930 1.00 43.75 72 TYR A CA 1
ATOM 581 C C . TYR A 1 72 ? -9.604 3.147 -19.235 1.00 43.75 72 TYR A C 1
ATOM 583 O O . TYR A 1 72 ? -10.138 4.229 -18.993 1.00 43.75 72 TYR A O 1
ATOM 591 N N . ARG A 1 73 ? -8.363 3.078 -19.730 1.00 49.44 73 ARG A N 1
ATOM 592 C CA . ARG A 1 73 ? -7.837 4.169 -20.555 1.00 49.44 73 ARG A CA 1
ATOM 593 C C . ARG A 1 73 ? -8.518 4.038 -21.915 1.00 49.44 73 ARG A C 1
ATOM 595 O O . ARG A 1 73 ? -8.283 3.058 -22.616 1.00 49.44 73 ARG A O 1
ATOM 602 N N . ARG A 1 74 ? -9.424 4.968 -22.207 1.00 43.81 74 ARG A N 1
ATOM 603 C CA . ARG A 1 74 ? -9.851 5.260 -23.575 1.00 43.81 74 ARG A CA 1
ATOM 604 C C . ARG A 1 74 ? -8.745 6.031 -24.284 1.00 43.81 74 ARG A C 1
ATOM 606 O O . ARG A 1 74 ? -8.020 6.760 -23.567 1.00 43.81 74 ARG A O 1
#

Sequence (74 aa):
VSPAGRITQYGKDEFALRFRRIEPPPPEERLTRYAPRRAKDRETSLAELTDRELTNLLLVSQPSWTTPELGYRR

Secondary structure (DSSP, 8-state):
-EEES---TT-SS-EEEEEE--SSSSP-EEEEEE--SS-SSHHHHHHT--HHHHHHHHHHPEEGGG-TTT----